Protein AF-A0A8T6XSQ2-F1 (afdb_monomer)

Mean predicted aligned error: 12.63 Å

Nearest PDB structures (foldseek):
  4go6-assembly1_D  TM=8.907E-01  e=1.055E-01  Homo sapiens
  4go6-assembly1_B  TM=8.840E-01  e=1.283E-01  Homo sapiens
  1x5x-assembly1_A  TM=7.388E-01  e=1.202E-01  Homo sapiens
  5o32-assembly1_F  TM=5.873E-01  e=1.748E+00  Homo sapiens
  2win-assembly1_B  TM=5.660E-01  e=2.422E+00  Homo sapiens

pLDDT: mean 84.57, std 14.19, range [47.66, 97.62]

Structure (mmCIF, N/CA/C/O 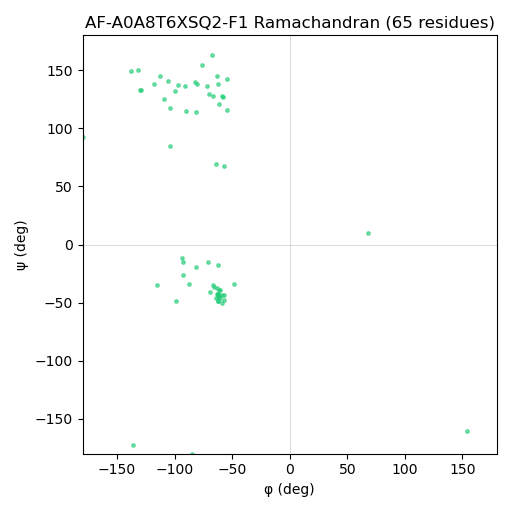backbone):
data_AF-A0A8T6XSQ2-F1
#
_entry.id   AF-A0A8T6XSQ2-F1
#
loop_
_atom_site.group_PDB
_atom_site.id
_atom_site.type_symbol
_atom_site.label_atom_id
_atom_site.label_alt_id
_atom_site.label_comp_id
_atom_site.label_asym_id
_atom_site.label_entity_id
_atom_site.label_seq_id
_atom_site.pdbx_PDB_ins_code
_atom_site.Cartn_x
_atom_site.Cartn_y
_atom_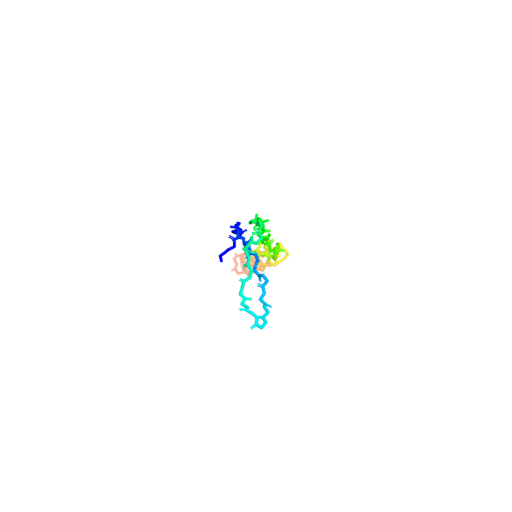site.Cartn_z
_atom_site.occupancy
_atom_site.B_iso_or_equiv
_atom_site.auth_seq_id
_atom_site.auth_comp_id
_atom_site.auth_asym_id
_atom_site.auth_atom_id
_atom_site.pdbx_PDB_model_num
ATOM 1 N N . GLU A 1 1 ? 0.527 9.145 -3.739 1.00 47.66 1 GLU A N 1
ATOM 2 C CA . GLU A 1 1 ? -0.864 9.103 -3.251 1.00 47.66 1 GLU A CA 1
ATOM 3 C C . GLU A 1 1 ? -1.474 7.779 -3.708 1.00 47.66 1 GLU A C 1
ATOM 5 O O . GLU A 1 1 ? -1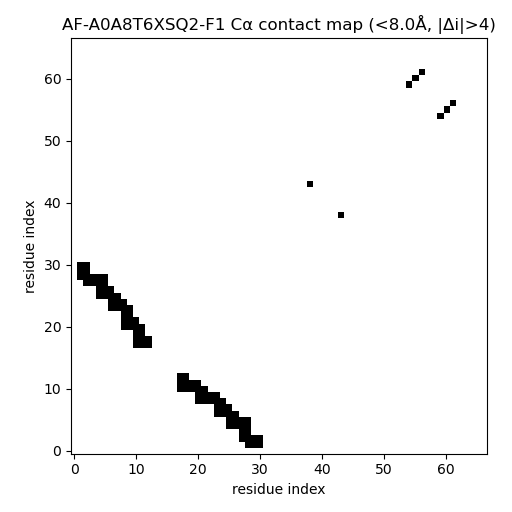.154 7.300 -4.792 1.00 47.66 1 GLU A O 1
ATOM 10 N N . GLU A 1 2 ? -2.238 7.129 -2.838 1.00 51.97 2 GLU A N 1
ATOM 11 C CA . GLU A 1 2 ? -2.715 5.749 -3.003 1.00 51.97 2 GLU A CA 1
ATOM 12 C C . GLU A 1 2 ? -3.873 5.644 -4.007 1.00 51.97 2 GLU A C 1
ATOM 14 O O . GLU A 1 2 ? -4.596 6.610 -4.240 1.00 51.97 2 GLU A O 1
ATOM 19 N N . GLY A 1 3 ? -4.044 4.474 -4.637 1.00 57.84 3 GLY A N 1
ATOM 20 C CA . GLY A 1 3 ? -5.124 4.239 -5.607 1.00 57.84 3 GLY A CA 1
ATOM 21 C C . GLY A 1 3 ? -4.994 5.030 -6.913 1.00 57.84 3 GLY A C 1
ATOM 22 O O . GLY A 1 3 ? -5.922 5.042 -7.727 1.00 57.84 3 GLY A O 1
ATOM 23 N N . GLN A 1 4 ? -3.852 5.682 -7.136 1.00 69.50 4 GLN A N 1
ATOM 24 C CA . GLN A 1 4 ? -3.635 6.494 -8.318 1.00 69.50 4 GLN A CA 1
ATOM 25 C C . GLN A 1 4 ? -3.257 5.665 -9.530 1.00 69.50 4 GLN A C 1
ATOM 27 O O . GLN A 1 4 ? -2.492 4.699 -9.489 1.00 69.50 4 GLN A O 1
ATOM 32 N N . THR A 1 5 ? -3.864 6.078 -10.631 1.00 84.69 5 THR A N 1
ATOM 33 C CA . THR A 1 5 ? -3.586 5.559 -11.954 1.00 84.69 5 THR A CA 1
ATOM 34 C C . THR A 1 5 ? -2.479 6.412 -12.547 1.00 84.69 5 THR A C 1
ATOM 36 O O . THR A 1 5 ? -2.665 7.607 -12.766 1.00 84.69 5 THR A O 1
ATOM 39 N N . TYR A 1 6 ? -1.324 5.801 -12.779 1.00 87.62 6 TYR A N 1
ATOM 40 C CA . TYR A 1 6 ? -0.175 6.464 -13.375 1.00 87.62 6 TYR A CA 1
ATOM 41 C C . TYR A 1 6 ? -0.135 6.176 -14.870 1.00 87.62 6 TYR A C 1
ATOM 43 O O . TYR A 1 6 ? -0.334 5.040 -15.302 1.00 87.62 6 TYR A O 1
ATOM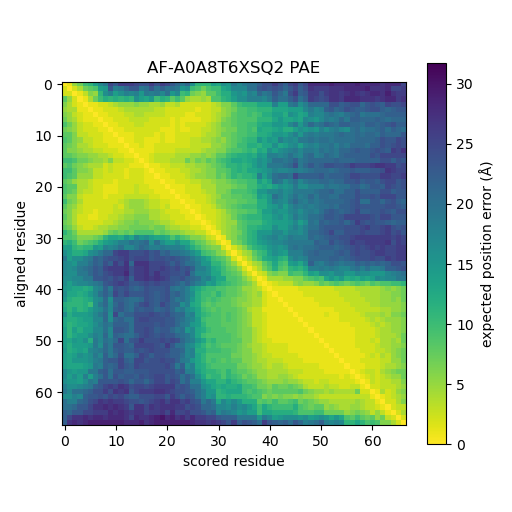 51 N N . HIS A 1 7 ? 0.150 7.214 -15.649 1.00 91.44 7 HIS A N 1
ATOM 52 C CA . HIS A 1 7 ? 0.431 7.114 -17.074 1.00 91.44 7 HIS A CA 1
ATOM 53 C C . HIS A 1 7 ? 1.920 7.388 -17.287 1.00 91.44 7 HIS A C 1
ATOM 55 O O . HIS A 1 7 ? 2.418 8.417 -16.831 1.00 91.44 7 HIS A O 1
ATOM 61 N N . TYR A 1 8 ? 2.631 6.475 -17.947 1.00 91.75 8 TYR A N 1
ATOM 62 C CA . TYR A 1 8 ? 4.061 6.624 -18.222 1.00 91.75 8 TYR A CA 1
ATOM 63 C C . TYR A 1 8 ? 4.412 6.190 -19.647 1.00 91.75 8 TYR A C 1
ATOM 65 O O . TYR A 1 8 ? 3.789 5.295 -20.204 1.00 91.75 8 TYR A O 1
ATOM 73 N N . SER A 1 9 ? 5.434 6.812 -20.226 1.00 94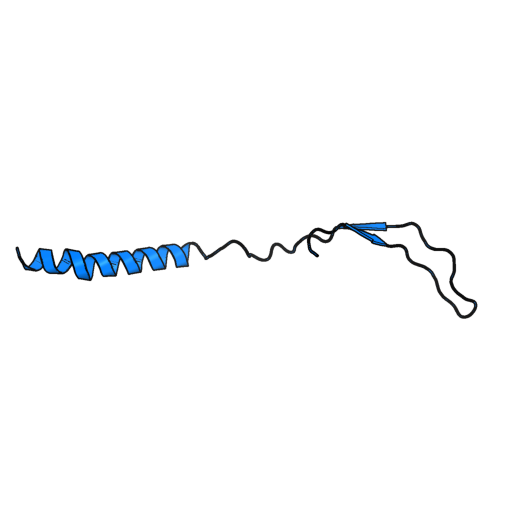.25 9 SER A N 1
ATOM 74 C CA . SER A 1 9 ? 6.045 6.438 -21.507 1.00 94.25 9 SER A CA 1
ATOM 75 C C . SER A 1 9 ? 7.559 6.390 -21.330 1.00 94.25 9 SER A C 1
ATOM 77 O O . SER A 1 9 ? 8.110 7.133 -20.515 1.00 94.25 9 SER A O 1
ATOM 79 N N . VAL A 1 10 ? 8.246 5.539 -22.089 1.00 95.75 10 VAL A N 1
ATOM 80 C CA . VAL A 1 10 ? 9.706 5.375 -21.995 1.00 95.75 10 VAL A CA 1
ATOM 81 C C . VAL A 1 10 ? 10.393 5.870 -23.265 1.00 95.75 10 VAL A C 1
ATOM 83 O O . VAL A 1 10 ? 9.855 5.713 -24.356 1.00 95.75 10 VAL A O 1
ATOM 86 N N . VAL A 1 11 ? 11.583 6.456 -23.125 1.00 97.00 11 VAL A N 1
ATOM 87 C CA . VAL A 1 11 ? 12.439 6.882 -24.246 1.00 97.00 11 VAL A CA 1
ATOM 88 C C . VAL A 1 11 ? 13.755 6.114 -24.205 1.00 97.00 11 VAL A C 1
ATOM 90 O O . VAL A 1 11 ? 14.342 5.927 -23.137 1.00 97.00 11 VAL A O 1
ATOM 93 N N . ALA A 1 12 ? 14.234 5.666 -25.365 1.00 96.31 12 ALA A N 1
ATOM 94 C CA . ALA A 1 12 ? 15.558 5.062 -25.480 1.00 96.31 12 ALA A CA 1
ATOM 95 C C . ALA A 1 12 ? 16.630 6.155 -25.591 1.00 96.31 12 ALA A C 1
ATOM 97 O O . ALA A 1 12 ? 16.431 7.143 -26.295 1.00 96.31 12 ALA A O 1
ATOM 98 N N . VAL A 1 13 ? 17.778 5.972 -24.930 1.00 97.62 13 VAL A N 1
ATOM 99 C CA . VAL A 1 13 ? 18.887 6.940 -24.950 1.00 97.62 13 VAL A CA 1
ATOM 100 C C . VAL A 1 13 ? 20.198 6.233 -25.274 1.00 97.62 13 VAL A C 1
ATOM 102 O O . VAL A 1 13 ? 20.510 5.199 -24.685 1.00 97.62 13 VAL A O 1
ATOM 105 N N . ASN A 1 14 ? 20.977 6.793 -26.200 1.00 96.38 14 ASN A N 1
ATOM 106 C CA . ASN A 1 14 ? 22.321 6.326 -26.541 1.00 96.38 14 ASN A CA 1
ATOM 107 C C . ASN A 1 14 ? 23.300 7.507 -26.698 1.00 96.38 14 ASN A C 1
ATOM 109 O O . ASN A 1 14 ? 22.959 8.653 -26.413 1.00 96.38 14 ASN A O 1
ATOM 113 N N . ALA A 1 15 ? 24.526 7.232 -27.159 1.00 96.31 15 ALA A N 1
ATOM 114 C CA . ALA A 1 15 ? 25.556 8.258 -27.357 1.00 96.31 15 ALA A CA 1
ATOM 115 C C . ALA A 1 15 ? 25.192 9.332 -28.406 1.00 96.31 15 ALA A C 1
ATOM 117 O O . ALA A 1 15 ? 25.813 10.391 -28.423 1.00 96.31 15 ALA A O 1
ATOM 118 N N . VAL A 1 16 ? 24.210 9.067 -29.275 1.00 95.44 16 VAL A N 1
ATOM 119 C CA . VAL A 1 16 ? 23.709 10.008 -30.289 1.00 95.44 16 VAL A CA 1
ATOM 120 C C . VAL A 1 16 ? 22.603 10.902 -29.719 1.00 95.44 16 VAL A C 1
ATOM 122 O O . VAL A 1 16 ? 22.522 12.068 -30.092 1.00 95.44 16 VAL A O 1
ATOM 125 N N . GLY A 1 17 ? 21.768 10.395 -28.806 1.00 94.81 17 GLY A N 1
ATOM 126 C CA . GLY A 1 17 ? 20.712 11.181 -28.167 1.00 94.81 17 GLY A CA 1
ATOM 127 C C . GLY A 1 17 ? 19.531 10.345 -27.676 1.00 94.81 17 GLY A C 1
ATOM 128 O O . GLY A 1 17 ? 19.651 9.135 -27.474 1.00 94.81 17 GLY A O 1
ATOM 129 N N . GLN A 1 18 ? 18.391 11.011 -27.465 1.00 97.56 18 GLN A N 1
ATOM 130 C CA . GLN A 1 18 ? 17.119 10.371 -27.115 1.00 97.56 18 GLN A CA 1
ATOM 131 C C . GLN A 1 18 ? 16.325 10.046 -28.386 1.00 97.56 18 GLN A C 1
ATOM 133 O O . GLN A 1 18 ? 16.260 10.871 -29.297 1.00 97.56 18 GLN A O 1
ATOM 138 N N . GLY A 1 19 ? 15.749 8.848 -28.445 1.00 96.06 19 GLY A N 1
ATOM 139 C CA . GLY A 1 19 ? 14.803 8.448 -29.486 1.00 96.06 19 GLY A CA 1
ATOM 140 C C . GLY A 1 19 ? 13.371 8.878 -29.168 1.00 96.06 19 GLY A C 1
ATOM 141 O O . GLY A 1 19 ? 13.103 9.463 -28.116 1.00 96.06 19 GLY A O 1
ATOM 142 N N . ASP A 1 20 ? 12.449 8.547 -30.071 1.00 97.00 20 ASP A N 1
ATOM 143 C CA . ASP A 1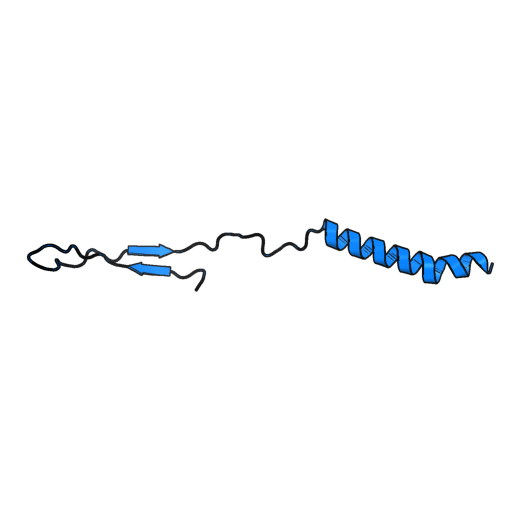 20 ? 11.032 8.857 -29.890 1.00 97.00 20 ASP A CA 1
ATOM 144 C C . ASP A 1 20 ? 10.438 8.131 -28.664 1.00 97.00 20 ASP A C 1
ATOM 146 O O . ASP A 1 20 ? 10.838 6.998 -28.359 1.00 97.00 20 ASP A O 1
ATOM 150 N N . PRO A 1 21 ? 9.487 8.758 -27.944 1.00 96.19 21 PRO A N 1
ATOM 151 C CA . PRO A 1 21 ? 8.781 8.108 -26.848 1.00 96.19 21 PRO A CA 1
ATOM 152 C C . PRO A 1 21 ? 7.985 6.898 -27.326 1.00 96.19 21 PRO A C 1
ATOM 154 O O . PRO A 1 21 ? 7.300 6.949 -28.345 1.00 96.19 21 PRO A O 1
ATOM 157 N N . ALA A 1 22 ? 8.031 5.825 -26.542 1.00 96.38 22 ALA A N 1
ATOM 158 C CA . ALA A 1 22 ? 7.118 4.704 -26.686 1.00 96.38 22 ALA A CA 1
ATOM 159 C C . ALA A 1 22 ? 5.679 5.108 -26.325 1.00 96.38 22 ALA A C 1
ATOM 161 O O . ALA A 1 22 ? 5.452 6.101 -25.625 1.00 96.38 22 ALA A O 1
ATOM 162 N N . ASP A 1 23 ? 4.716 4.288 -26.745 1.00 96.94 23 ASP A N 1
ATOM 163 C CA . ASP A 1 23 ? 3.310 4.467 -26.388 1.00 96.94 23 ASP A CA 1
ATOM 164 C C . ASP A 1 23 ? 3.115 4.544 -24.867 1.00 96.94 23 ASP A C 1
ATOM 166 O O . ASP A 1 23 ? 3.772 3.846 -24.086 1.00 96.94 23 ASP A O 1
ATOM 170 N N . ALA A 1 24 ? 2.194 5.409 -24.441 1.00 93.56 24 ALA A N 1
ATOM 171 C CA . ALA A 1 24 ? 1.898 5.593 -23.030 1.00 93.56 24 ALA A CA 1
ATOM 172 C C . ALA A 1 24 ? 1.183 4.362 -22.451 1.00 93.56 24 ALA A C 1
ATOM 174 O O . ALA A 1 24 ? 0.159 3.910 -22.963 1.00 93.56 24 ALA A O 1
ATOM 175 N N . VAL A 1 25 ? 1.697 3.863 -21.330 1.00 95.06 25 VAL A N 1
ATOM 176 C CA . VAL A 1 25 ? 1.159 2.731 -20.576 1.00 95.06 25 VAL A CA 1
ATOM 177 C C . VAL A 1 25 ? 0.485 3.236 -19.304 1.00 95.06 25 VAL A C 1
ATOM 179 O O . VAL A 1 25 ? 0.969 4.154 -18.639 1.00 95.06 25 VAL A O 1
ATOM 182 N N . GLN A 1 26 ? -0.642 2.618 -18.956 1.00 93.19 26 GLN A N 1
ATOM 183 C CA . GLN A 1 26 ? -1.383 2.881 -17.728 1.00 93.19 26 GLN A CA 1
ATOM 184 C C . GLN A 1 26 ? -1.072 1.807 -16.678 1.00 93.19 26 GLN A C 1
ATOM 186 O O . GLN A 1 26 ? -1.146 0.614 -16.969 1.00 93.19 26 GLN A O 1
ATOM 191 N N . VAL A 1 27 ? -0.772 2.218 -15.445 1.00 90.75 27 VAL A N 1
ATOM 192 C CA . VAL A 1 27 ? -0.607 1.312 -14.301 1.00 90.75 27 VAL A CA 1
ATOM 193 C C . VAL A 1 27 ? -1.439 1.786 -13.117 1.00 90.75 27 VAL A C 1
ATOM 195 O O . VAL A 1 27 ? -1.423 2.960 -12.749 1.00 90.75 27 VAL A O 1
ATOM 198 N N . LYS A 1 28 ? -2.173 0.856 -12.507 1.00 88.69 28 LYS A N 1
ATOM 199 C CA . LYS A 1 28 ? -2.928 1.093 -11.279 1.00 88.69 28 LYS A CA 1
ATOM 200 C C . LYS A 1 28 ? -2.176 0.459 -10.116 1.00 88.69 28 LYS A C 1
ATOM 202 O O . LYS A 1 28 ? -1.997 -0.757 -10.096 1.00 88.69 28 LYS A O 1
ATOM 207 N N . ILE A 1 29 ? -1.737 1.275 -9.162 1.00 85.69 29 ILE A N 1
ATOM 208 C CA . ILE A 1 29 ? -1.106 0.772 -7.939 1.00 85.69 29 ILE A CA 1
ATOM 209 C C . ILE A 1 29 ? -2.220 0.357 -6.984 1.00 85.69 29 ILE A C 1
ATOM 211 O O . ILE A 1 29 ? -3.021 1.190 -6.552 1.00 85.69 29 ILE A O 1
ATOM 215 N N . GLN A 1 30 ? -2.312 -0.942 -6.706 1.00 79.88 30 GLN A N 1
ATOM 216 C CA . GLN A 1 30 ? -3.243 -1.446 -5.703 1.00 79.88 30 GLN A CA 1
ATOM 217 C C . GLN A 1 30 ? -2.727 -1.045 -4.322 1.00 79.88 30 GLN A C 1
ATOM 219 O O . GLN A 1 30 ? -1.527 -1.152 -4.060 1.00 79.88 30 GLN A O 1
ATOM 224 N N . LYS A 1 31 ? -3.626 -0.569 -3.454 1.00 7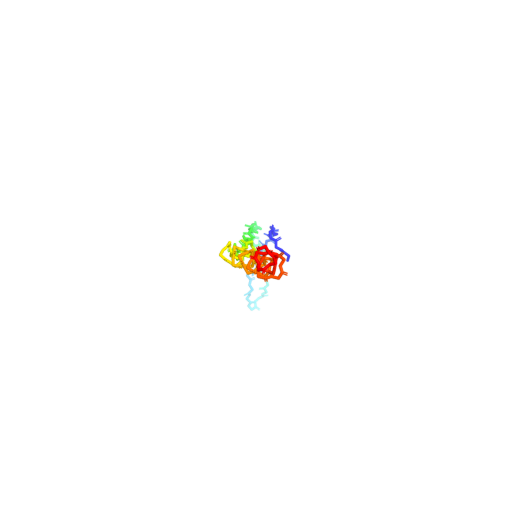0.69 31 LYS A N 1
ATOM 225 C CA . LYS A 1 31 ? -3.319 -0.471 -2.030 1.00 70.69 31 LYS A CA 1
ATOM 226 C C . LYS A 1 31 ? -2.970 -1.893 -1.590 1.00 70.69 31 LYS A C 1
ATOM 228 O O . LYS A 1 31 ? -3.701 -2.825 -1.915 1.00 70.69 31 LYS A O 1
ATOM 233 N N . ALA A 1 32 ? -1.810 -2.076 -0.964 1.00 66.25 32 ALA A N 1
ATOM 234 C CA . ALA A 1 32 ? -1.618 -3.297 -0.208 1.00 66.25 32 ALA A CA 1
ATOM 235 C C . ALA A 1 32 ? -2.701 -3.250 0.864 1.00 66.25 32 ALA A C 1
ATOM 237 O O . ALA A 1 32 ? -2.737 -2.270 1.609 1.00 66.25 32 ALA A O 1
ATOM 238 N N . ASP A 1 33 ? -3.589 -4.240 0.893 1.00 60.94 33 ASP A N 1
ATOM 239 C CA . ASP A 1 33 ? -4.487 -4.476 2.019 1.00 60.94 33 ASP A CA 1
ATOM 240 C C . ASP A 1 33 ? -3.597 -4.838 3.220 1.00 60.94 33 ASP A C 1
ATOM 242 O O . ASP A 1 33 ? -3.447 -5.991 3.602 1.00 60.94 33 ASP A O 1
ATOM 246 N N . GLY A 1 34 ? -2.851 -3.856 3.726 1.00 58.16 34 GLY A N 1
ATOM 247 C CA . GLY A 1 34 ? -2.332 -3.891 5.068 1.00 58.16 34 GLY A CA 1
ATOM 248 C C . GLY A 1 34 ? -3.560 -3.803 5.944 1.00 58.16 34 GLY A C 1
ATOM 249 O O . GLY A 1 34 ? -4.400 -2.934 5.710 1.00 58.16 34 GLY A O 1
ATOM 250 N N . ASP A 1 35 ? -3.665 -4.743 6.871 1.00 61.31 35 ASP A N 1
ATOM 251 C CA . ASP A 1 35 ? -4.716 -4.896 7.872 1.00 61.31 35 ASP A CA 1
ATOM 252 C C . ASP A 1 35 ? -4.839 -3.622 8.744 1.00 61.31 35 ASP A C 1
ATOM 254 O O . ASP A 1 35 ? -4.453 -3.584 9.910 1.00 61.31 35 ASP A O 1
ATOM 258 N N . GLU A 1 36 ? -5.289 -2.518 8.151 1.00 58.06 36 GLU A N 1
ATOM 259 C CA . GLU A 1 36 ? -5.528 -1.228 8.803 1.00 58.06 36 GLU A CA 1
ATOM 260 C C . GLU A 1 36 ? -6.884 -1.231 9.519 1.00 58.06 36 GLU A C 1
ATOM 262 O O . GLU A 1 36 ? -7.102 -0.463 10.457 1.00 58.06 36 GLU A O 1
ATOM 267 N N . ASP A 1 37 ? -7.762 -2.153 9.129 1.00 63.41 37 ASP A N 1
ATOM 268 C CA . ASP A 1 37 ? -9.021 -2.441 9.786 1.00 63.41 37 ASP A CA 1
ATOM 269 C C . ASP A 1 37 ? -8.870 -3.731 10.584 1.00 63.41 37 ASP A C 1
ATOM 271 O O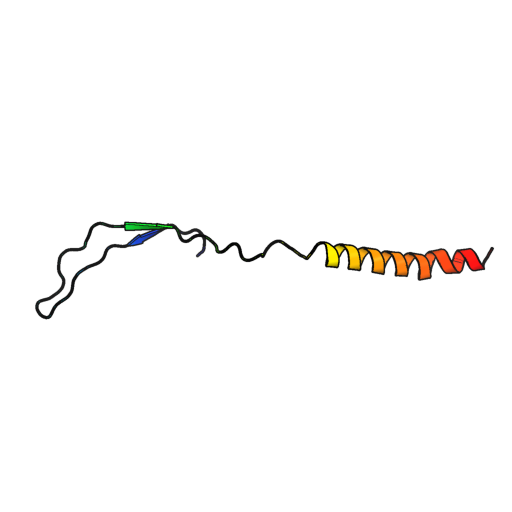 . ASP A 1 37 ? -9.204 -4.783 10.068 1.00 63.41 37 ASP A O 1
ATOM 275 N N . GLU A 1 38 ? -8.370 -3.684 11.820 1.00 61.06 38 GLU A N 1
ATOM 276 C CA . GLU A 1 38 ? -8.765 -4.643 12.863 1.00 61.06 38 GLU A CA 1
ATOM 277 C C . GLU A 1 38 ? -8.031 -4.317 14.163 1.00 61.06 38 GLU A C 1
ATOM 279 O O . GLU A 1 38 ? -6.965 -4.845 14.478 1.00 61.06 38 GLU A O 1
ATOM 284 N N . PHE A 1 39 ? -8.652 -3.506 15.024 1.00 68.25 39 PHE A N 1
ATOM 285 C CA . PHE A 1 39 ? -8.496 -3.826 16.440 1.00 68.25 39 PHE A CA 1
ATOM 286 C C . PHE A 1 39 ? -8.942 -5.285 16.585 1.00 68.25 39 PHE A C 1
ATOM 288 O O . PHE A 1 39 ? -10.114 -5.564 16.314 1.00 68.25 39 PHE A O 1
ATOM 295 N N . PRO A 1 40 ? -8.053 -6.222 16.961 1.00 83.88 40 PRO A N 1
ATOM 296 C CA . PRO A 1 40 ? -8.404 -7.629 16.939 1.00 83.88 40 PRO A CA 1
ATOM 297 C C . PRO A 1 40 ? -9.611 -7.811 17.852 1.00 83.88 40 PRO A C 1
ATOM 299 O O . PRO A 1 40 ? -9.585 -7.363 19.001 1.00 83.88 40 PRO A O 1
ATOM 302 N N . LEU A 1 41 ? -10.678 -8.447 17.357 1.00 83.94 41 LEU A N 1
ATOM 303 C CA . LEU A 1 41 ? -11.925 -8.638 18.113 1.00 83.94 41 LEU A CA 1
ATOM 304 C C . LEU A 1 41 ? -11.659 -9.184 19.523 1.00 83.94 41 LEU A C 1
ATOM 306 O O . LEU A 1 41 ? -12.317 -8.799 20.487 1.00 83.94 41 LEU A O 1
ATOM 310 N N . LEU A 1 42 ? -10.627 -10.016 19.659 1.00 84.38 42 LEU A N 1
ATOM 311 C CA . LEU A 1 42 ? -10.147 -10.554 20.925 1.00 84.38 42 LEU A CA 1
ATOM 312 C C . LEU A 1 42 ? -9.681 -9.478 21.927 1.00 84.38 42 LEU A C 1
ATOM 314 O O . LEU A 1 42 ? -9.968 -9.596 23.116 1.00 84.38 42 LEU A O 1
ATOM 318 N N . LEU A 1 43 ? -9.015 -8.413 21.474 1.00 87.12 43 LEU A N 1
ATOM 319 C CA . LEU A 1 43 ? -8.615 -7.279 22.315 1.00 87.12 43 LEU A CA 1
ATOM 320 C C . LEU A 1 43 ? -9.837 -6.470 22.765 1.00 87.12 43 LEU A C 1
ATOM 322 O O . LEU A 1 43 ? -9.930 -6.118 23.939 1.00 87.12 43 LEU A O 1
ATOM 326 N N . MET A 1 44 ? -10.811 -6.244 21.879 1.00 89.06 44 MET A N 1
ATOM 327 C CA . MET A 1 44 ? -12.076 -5.590 22.235 1.00 89.06 44 MET A CA 1
ATOM 328 C C . MET A 1 44 ? -12.875 -6.395 23.266 1.00 89.06 44 MET A C 1
ATOM 330 O O . MET A 1 44 ? -13.295 -5.852 24.289 1.00 89.06 44 MET A O 1
ATOM 334 N N . VAL A 1 45 ? -13.037 -7.701 23.035 1.00 93.50 45 VAL A N 1
ATOM 335 C CA . VAL A 1 45 ? -13.682 -8.620 23.984 1.00 93.50 45 VAL A CA 1
ATOM 336 C C . VAL A 1 45 ? -12.931 -8.618 25.317 1.00 93.50 45 VAL A C 1
ATOM 338 O O . VAL A 1 45 ? -13.559 -8.516 26.370 1.00 93.50 45 VAL A O 1
ATOM 341 N N . GLY A 1 46 ? -11.595 -8.647 25.287 1.00 94.38 46 GLY A N 1
ATOM 342 C CA . GLY A 1 46 ? -10.754 -8.559 26.480 1.00 94.38 46 GLY A CA 1
ATOM 343 C C . GLY A 1 46 ? -11.010 -7.289 27.295 1.00 94.38 46 GLY A C 1
ATOM 344 O O . GLY A 1 46 ? -11.229 -7.374 28.504 1.00 94.38 46 GLY A O 1
ATOM 345 N N . ILE A 1 47 ? -11.062 -6.120 26.647 1.00 95.25 47 ILE A N 1
ATOM 346 C CA . ILE A 1 47 ? -11.365 -4.844 27.313 1.00 95.25 47 ILE A CA 1
ATOM 347 C C . ILE A 1 47 ? -12.757 -4.881 27.957 1.00 95.25 47 ILE A C 1
ATOM 349 O O . ILE A 1 47 ? -12.902 -4.503 29.120 1.00 95.25 47 ILE A O 1
ATOM 353 N N . VAL A 1 48 ? -13.776 -5.374 27.246 1.00 96.25 48 VAL A N 1
ATOM 354 C CA . VAL A 1 48 ? -15.149 -5.461 27.773 1.00 96.25 48 VAL A CA 1
ATOM 355 C C . VAL A 1 48 ? -15.219 -6.367 29.005 1.00 96.25 48 VAL A C 1
ATOM 357 O O . VAL A 1 48 ? -15.819 -5.986 30.009 1.00 96.25 48 VAL A O 1
ATOM 360 N N . VAL A 1 49 ? -14.565 -7.531 28.978 1.00 96.75 49 VAL A N 1
ATOM 361 C CA . VAL A 1 49 ? -14.529 -8.459 30.122 1.00 96.75 49 VAL A CA 1
ATOM 362 C C . VAL A 1 49 ? -13.850 -7.823 31.335 1.00 96.75 49 VAL A C 1
ATOM 364 O O . VAL A 1 49 ? -14.364 -7.931 32.450 1.00 96.75 49 VAL A O 1
ATOM 367 N N . VAL A 1 50 ? -12.733 -7.116 31.136 1.00 97.12 50 VAL A N 1
ATOM 368 C CA . VAL A 1 50 ? -12.029 -6.416 32.222 1.00 97.12 50 VAL A CA 1
ATOM 369 C C . VAL A 1 50 ? -12.911 -5.328 32.837 1.00 97.12 50 VAL A C 1
ATOM 371 O O . VAL A 1 50 ? -13.017 -5.245 34.061 1.00 97.12 50 VAL A O 1
ATOM 374 N N . LEU A 1 51 ? -13.594 -4.526 32.015 1.00 96.69 51 LEU A N 1
ATOM 375 C CA . LEU A 1 51 ? -14.511 -3.493 32.502 1.00 96.69 51 LEU A CA 1
ATOM 376 C C . LEU A 1 51 ? -15.682 -4.095 33.290 1.00 96.69 51 LEU A C 1
ATOM 378 O O . LEU A 1 51 ? -16.007 -3.598 34.369 1.00 96.69 51 LEU A O 1
ATOM 382 N N . LEU A 1 52 ? -16.268 -5.198 32.816 1.00 96.12 52 LEU A N 1
ATOM 383 C CA . LEU A 1 52 ? -17.326 -5.909 33.536 1.00 96.12 52 LEU A CA 1
ATOM 384 C C . LEU A 1 52 ? -16.833 -6.462 34.876 1.00 96.12 52 LEU A C 1
ATOM 386 O O . LEU A 1 52 ? -17.520 -6.299 35.881 1.00 96.12 52 LEU A O 1
ATOM 390 N N . ALA A 1 53 ? -15.636 -7.049 34.929 1.00 95.50 53 ALA A N 1
ATOM 391 C CA . ALA A 1 53 ? -15.056 -7.544 36.176 1.00 95.50 53 ALA A CA 1
ATOM 392 C C . ALA A 1 53 ? -14.839 -6.415 37.199 1.00 95.50 53 ALA A C 1
ATOM 394 O O . ALA A 1 53 ? -15.120 -6.593 38.386 1.00 95.50 53 ALA A O 1
ATOM 395 N N . ILE A 1 54 ? -14.405 -5.233 36.746 1.00 96.25 54 ILE A N 1
ATOM 396 C CA . ILE A 1 54 ? -14.270 -4.047 37.601 1.00 96.25 54 ILE A CA 1
ATOM 397 C C . ILE A 1 54 ? -15.638 -3.603 38.124 1.00 96.25 54 ILE A C 1
ATOM 399 O O . ILE A 1 54 ? -15.769 -3.352 39.321 1.00 96.25 54 ILE A O 1
ATOM 403 N N . VAL A 1 55 ? -16.661 -3.534 37.267 1.00 95.62 55 VAL A N 1
ATOM 404 C CA . VAL A 1 55 ? -18.026 -3.157 37.670 1.00 95.62 55 VAL A CA 1
ATOM 405 C C . VAL A 1 55 ? -18.592 -4.162 38.669 1.00 95.62 55 VAL A C 1
ATOM 407 O O . VAL A 1 55 ? -19.062 -3.766 39.731 1.00 95.62 55 VAL A O 1
ATOM 410 N N . VAL A 1 56 ? -18.490 -5.461 38.394 1.00 93.00 56 VAL A N 1
ATOM 411 C CA . VAL A 1 56 ? -18.950 -6.511 39.311 1.00 93.00 56 VAL A CA 1
ATOM 412 C C . VAL A 1 56 ? -18.217 -6.396 40.648 1.00 93.00 56 VAL A C 1
ATOM 414 O O . VAL A 1 56 ? -18.855 -6.311 41.693 1.00 93.00 56 VAL A O 1
ATOM 417 N N . GLY A 1 57 ? -16.886 -6.308 40.629 1.00 92.69 57 GLY A N 1
ATOM 418 C CA . GLY A 1 57 ? -16.074 -6.246 41.842 1.00 92.69 57 GLY A CA 1
ATOM 419 C C . GLY A 1 57 ? -16.280 -4.973 42.667 1.00 92.69 57 GLY A C 1
ATOM 420 O O . GLY A 1 57 ? -16.255 -5.033 43.893 1.00 92.69 57 GLY A O 1
ATOM 421 N N . ARG A 1 58 ? -16.490 -3.819 42.022 1.00 92.38 58 ARG A N 1
ATOM 422 C CA . ARG A 1 58 ? -16.619 -2.519 42.705 1.00 92.38 58 ARG A CA 1
ATOM 423 C C . ARG A 1 58 ? -18.053 -2.125 43.031 1.00 92.38 58 ARG A C 1
ATOM 425 O O . ARG A 1 58 ? -18.244 -1.352 43.960 1.00 92.38 58 ARG A O 1
ATOM 432 N N . VAL A 1 59 ? -19.038 -2.607 42.279 1.00 89.81 59 VAL A N 1
ATOM 433 C CA . VAL A 1 59 ? -20.433 -2.139 42.367 1.00 89.81 59 VAL A CA 1
ATOM 434 C C . VAL A 1 59 ? -21.381 -3.228 42.863 1.00 89.81 59 VAL A C 1
ATOM 436 O O . VAL A 1 59 ? -22.334 -2.912 43.574 1.00 89.81 59 VAL A O 1
ATOM 439 N N . ILE A 1 60 ? -21.145 -4.492 42.497 1.00 83.69 60 ILE A N 1
ATOM 440 C CA . ILE A 1 60 ? -22.056 -5.610 42.800 1.00 83.69 60 ILE A CA 1
ATOM 441 C C . ILE A 1 60 ? -21.582 -6.385 44.033 1.00 83.69 60 ILE A C 1
ATOM 443 O O . ILE A 1 60 ? -22.355 -6.601 44.958 1.00 83.69 60 ILE A O 1
ATOM 447 N N . MET A 1 61 ? -20.299 -6.746 44.088 1.00 82.06 61 MET A N 1
ATOM 448 C CA . MET A 1 61 ? -19.709 -7.501 45.195 1.00 82.06 61 MET A CA 1
ATOM 449 C C . MET A 1 61 ? -19.864 -6.835 46.576 1.00 82.06 61 MET A C 1
ATOM 451 O O . MET A 1 61 ? -20.175 -7.555 47.522 1.00 82.06 61 MET A O 1
ATOM 455 N N . PRO A 1 62 ? -19.664 -5.508 46.745 1.00 86.19 62 PRO A N 1
ATOM 456 C CA . PRO A 1 62 ? -19.913 -4.877 48.040 1.00 86.19 62 PRO A CA 1
ATOM 457 C C . PRO A 1 62 ? -21.385 -4.958 48.455 1.00 86.19 62 PRO A C 1
ATOM 459 O O . PRO A 1 62 ? -21.643 -5.263 49.611 1.00 86.19 62 PRO A O 1
ATOM 462 N N . ARG A 1 63 ? -22.332 -4.820 47.517 1.00 78.88 63 ARG A N 1
ATOM 463 C CA . ARG A 1 63 ? -23.769 -4.913 47.824 1.00 78.88 63 ARG A CA 1
ATOM 464 C C . ARG A 1 63 ? -24.204 -6.309 48.265 1.00 78.88 63 ARG A C 1
ATOM 466 O O . ARG A 1 63 ? -25.034 -6.428 49.147 1.00 78.88 63 ARG A O 1
ATOM 473 N N . LEU A 1 64 ? -23.596 -7.361 47.714 1.00 75.69 64 LEU A N 1
ATOM 474 C CA . LEU A 1 64 ? -23.868 -8.749 48.118 1.00 75.69 64 LEU A CA 1
ATOM 475 C C . LEU A 1 64 ? -23.318 -9.118 49.505 1.00 75.69 64 LEU A C 1
ATOM 477 O O . LEU A 1 64 ? -23.648 -10.180 50.017 1.00 75.69 64 LEU A O 1
ATOM 481 N N . LYS A 1 65 ? -22.421 -8.306 50.078 1.00 70.06 65 LYS A N 1
ATOM 482 C CA . LYS A 1 65 ? -21.884 -8.506 51.434 1.00 70.06 65 LYS A CA 1
ATOM 483 C C . LYS A 1 65 ? -22.653 -7.731 52.505 1.00 70.06 65 LYS A C 1
ATOM 485 O O . LYS A 1 65 ? -22.374 -7.936 53.683 1.00 70.06 65 LYS A O 1
ATOM 490 N N . GLU A 1 66 ? -23.519 -6.807 52.098 1.00 65.62 66 GLU A N 1
ATOM 491 C CA . GLU A 1 66 ? -24.306 -5.954 52.994 1.00 65.62 66 GLU A CA 1
ATOM 492 C C . GLU A 1 66 ? -25.691 -6.550 53.319 1.00 65.62 66 GLU A C 1
ATOM 494 O O . GLU A 1 66 ? -26.293 -6.116 54.301 1.00 65.62 66 GLU A O 1
ATOM 499 N N . ASP A 1 67 ? -26.143 -7.556 52.555 1.00 53.22 67 ASP A N 1
ATOM 500 C CA . ASP A 1 67 ? -27.330 -8.398 52.815 1.00 53.22 67 ASP A CA 1
ATOM 501 C C . ASP A 1 67 ? -26.965 -9.682 53.591 1.00 53.22 67 ASP A C 1
ATOM 503 O O . ASP A 1 67 ? -27.759 -10.091 54.473 1.00 53.22 67 ASP A O 1
#

Sequence (67 aa):
EEGQTYHYSVVAVNAVGQGDPADAVQVKIQKADGDEDEFPLLLMVGIVVVLLAIVVGRVIMPRLKED

Foldseek 3Di:
DAQDKDKDWDWDADPVGTDDTDDIDIDTDHDPVPPPPDPPVVVVVVVVVVVVVCCCVPPVVVVVVVD

Solvent-accessible surface area (backbone atoms only — not comparable to full-atom values): 4323 Å² total; per-residue (Å²): 125,82,71,43,74,45,77,48,62,54,62,54,74,59,100,90,45,73,53,75,69,46,78,76,44,79,48,73,51,73,70,76,87,63,82,81,82,61,83,51,67,67,58,56,52,49,52,52,52,53,52,49,51,51,47,41,61,70,62,46,50,59,56,70,73,76,113

Secondary structure (DSSP, 8-state):
-TT-EEEE----B-SS-B-PPPPPEEEE-PPP----S---HHHHHHHHHHHHHHHIIIIITTGGGT-

Radius of gyration: 30.76 Å; Cα contac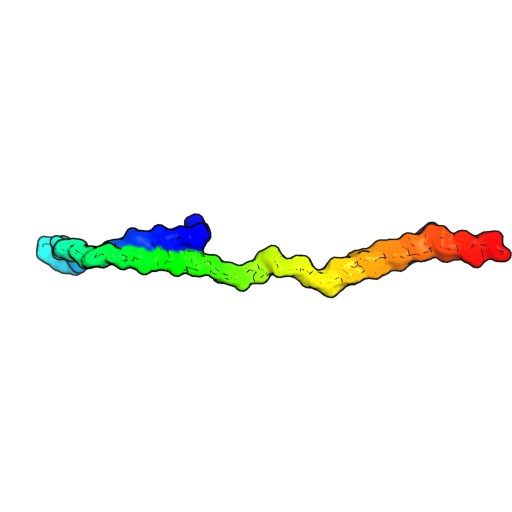ts (8 Å, |Δi|>4): 48; chains: 1; bounding box: 53×22×83 Å